Protein AF-A0A127P571-F1 (afdb_monomer_lite)

Foldseek 3Di:
DVPVLLVLLLVLLVVVDDPPDAAFLLNLVVSLVSSLVVVVVPPVDDPVNSVLQVDDPDDDDNDRHHDDCDPVPDDRPSSVSNVVSNVVVD

InterPro domains:
  IPR018894 Protein of unknown function DUF2471 [PF10616] (5-88)

pLDDT: mean 77.5, std 8.68, range [54.22, 88.25]

Secondary structure (DSSP, 8-state):
-HHHHHHHHHHHHHHH--TT---BHHHHHHHHHHHHHHHHHSTTS-HHHHHHHH--SS----SSSBP--TT-S---HHHHHHHHHHHH--

Organism: NCBI:txid158899

Radius of gyration: 12.69 Å; chains: 1; bounding box: 31×27×31 Å

Sequence (90 aa):
MTARLKATIAAIVTRYRNADALLTWSLMHQIENEAIAALAQLEDFELAQINMLRAYPVAYPRTDDPVNFGNANRVPVVLSLIYNEYRRSH

Structure (mmCIF, N/CA/C/O backbone):
data_AF-A0A127P571-F1
#
_entry.id   AF-A0A127P571-F1
#
loop_
_atom_site.group_PDB
_atom_site.id
_atom_site.type_symbol
_atom_site.label_atom_id
_atom_site.label_alt_id
_atom_site.label_comp_id
_atom_site.label_asym_id
_atom_site.label_entity_id
_atom_site.label_seq_id
_atom_site.pdbx_PDB_ins_code
_atom_site.Cartn_x
_atom_site.Cartn_y
_atom_site.Cartn_z
_atom_site.occupancy
_atom_site.B_iso_or_equiv
_atom_site.auth_seq_id
_atom_site.auth_comp_id
_atom_site.auth_asym_id
_atom_site.auth_atom_id
_atom_site.pdbx_PDB_model_num
ATOM 1 N N . MET A 1 1 ? 1.460 1.798 15.488 1.00 55.06 1 MET A N 1
ATOM 2 C CA . MET A 1 1 ? 1.778 2.076 14.069 1.00 55.06 1 MET A CA 1
ATOM 3 C C . MET A 1 1 ? 0.866 1.353 13.070 1.00 55.06 1 MET A C 1
ATOM 5 O O . MET A 1 1 ? 0.153 2.007 12.323 1.00 55.06 1 MET A O 1
ATOM 9 N N . THR A 1 2 ? 0.837 0.015 13.030 1.00 63.41 2 THR A N 1
ATOM 10 C CA . THR A 1 2 ? 0.290 -0.739 11.877 1.00 63.41 2 THR A CA 1
ATOM 11 C C . THR A 1 2 ? -1.239 -0.782 11.776 1.00 63.41 2 THR A C 1
ATOM 13 O O . THR A 1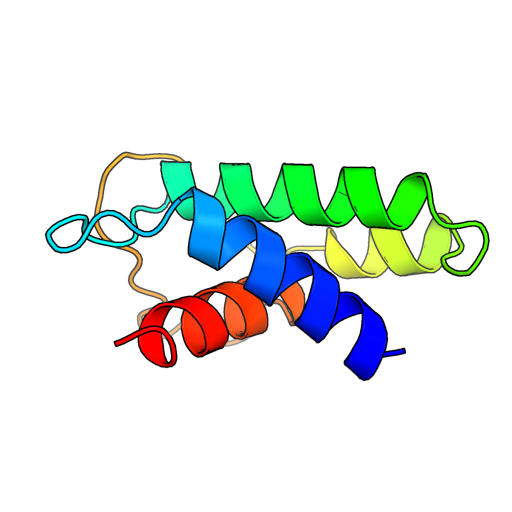 2 ? -1.767 -0.892 10.675 1.00 63.41 2 THR A O 1
ATOM 16 N N . ALA A 1 3 ? -1.968 -0.681 12.893 1.00 73.69 3 ALA A N 1
ATOM 17 C CA . ALA A 1 3 ? -3.430 -0.811 12.894 1.00 73.69 3 ALA A CA 1
ATOM 18 C C . ALA A 1 3 ? -4.142 0.357 12.185 1.00 73.69 3 ALA A C 1
ATOM 20 O O . ALA A 1 3 ? -5.070 0.132 11.412 1.00 73.69 3 ALA A O 1
ATOM 21 N N . ARG A 1 4 ? -3.676 1.595 12.405 1.00 77.44 4 ARG A N 1
ATOM 22 C CA . ARG A 1 4 ? -4.246 2.802 11.784 1.00 77.44 4 ARG A CA 1
ATOM 23 C C . ARG A 1 4 ? -3.970 2.831 10.282 1.00 77.44 4 ARG A C 1
ATOM 25 O O . ARG A 1 4 ? -4.899 2.989 9.502 1.00 77.44 4 ARG A O 1
ATOM 32 N N . LEU A 1 5 ? -2.718 2.570 9.895 1.00 77.88 5 LEU A N 1
ATOM 33 C CA . LEU A 1 5 ? 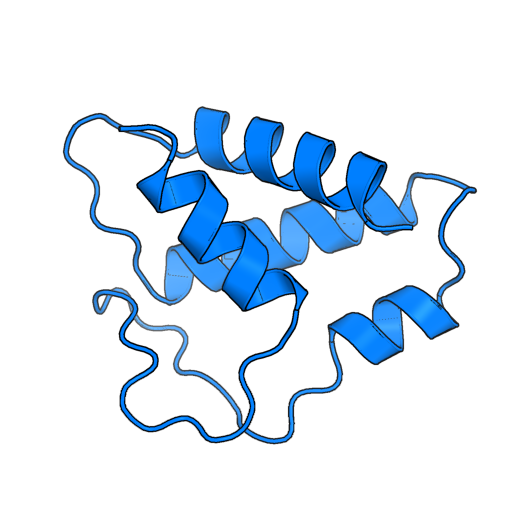-2.296 2.415 8.500 1.00 77.88 5 LEU A CA 1
ATOM 34 C C . LEU A 1 5 ? -3.174 1.401 7.760 1.00 77.88 5 LEU A C 1
ATOM 36 O O . LEU A 1 5 ? -3.701 1.697 6.692 1.00 77.88 5 LEU A O 1
ATOM 40 N N . LYS A 1 6 ? -3.375 0.225 8.361 1.00 81.94 6 LYS A N 1
ATOM 41 C CA . LYS A 1 6 ? -4.218 -0.829 7.801 1.00 81.94 6 LYS A CA 1
ATOM 42 C C . LYS A 1 6 ? -5.668 -0.376 7.624 1.00 81.94 6 LYS A C 1
ATOM 44 O O . LYS A 1 6 ? -6.238 -0.622 6.571 1.00 81.94 6 LYS A O 1
ATOM 49 N N . ALA A 1 7 ? -6.249 0.303 8.615 1.00 84.81 7 ALA A N 1
ATOM 50 C CA . ALA A 1 7 ? -7.619 0.811 8.533 1.00 84.81 7 ALA A CA 1
ATOM 51 C C . ALA A 1 7 ? -7.784 1.873 7.432 1.00 84.81 7 ALA A C 1
ATOM 53 O O . ALA A 1 7 ? -8.736 1.804 6.657 1.00 84.81 7 ALA A O 1
ATOM 54 N N . THR A 1 8 ? -6.836 2.809 7.319 1.00 85.62 8 THR A N 1
ATOM 55 C CA . THR A 1 8 ? -6.817 3.817 6.249 1.00 85.62 8 THR A CA 1
ATOM 56 C C . THR A 1 8 ? -6.701 3.157 4.877 1.00 85.62 8 THR A C 1
ATOM 58 O O . THR A 1 8 ? -7.512 3.433 3.997 1.00 85.62 8 THR A O 1
ATOM 61 N N . ILE A 1 9 ? -5.746 2.235 4.704 1.00 85.31 9 ILE A N 1
ATOM 62 C CA . ILE A 1 9 ? -5.574 1.485 3.452 1.00 85.31 9 ILE A CA 1
ATOM 63 C C . ILE A 1 9 ? -6.842 0.702 3.117 1.00 85.31 9 ILE A C 1
ATOM 65 O O . ILE A 1 9 ? -7.302 0.787 1.988 1.00 85.31 9 ILE A O 1
ATOM 69 N N . ALA A 1 10 ? -7.437 -0.014 4.073 1.00 85.81 10 ALA A N 1
ATOM 70 C CA . ALA A 1 10 ? -8.655 -0.785 3.844 1.00 85.81 10 ALA A CA 1
ATOM 71 C C . ALA A 1 10 ? -9.825 0.105 3.392 1.00 85.81 10 ALA A C 1
ATOM 73 O O . ALA A 1 10 ? -10.540 -0.254 2.456 1.00 85.81 10 ALA A O 1
ATOM 74 N N . ALA A 1 11 ? -9.994 1.286 3.996 1.00 87.12 11 ALA A N 1
ATOM 75 C CA . ALA A 1 11 ? -11.023 2.242 3.592 1.00 87.12 11 ALA A CA 1
ATOM 76 C C . ALA A 1 11 ? -10.807 2.753 2.158 1.00 87.12 11 ALA A C 1
ATOM 78 O O . ALA A 1 11 ? -11.748 2.794 1.367 1.00 87.12 11 ALA A O 1
ATOM 79 N N . ILE A 1 12 ? -9.565 3.095 1.801 1.00 86.69 12 ILE A N 1
ATOM 80 C CA . ILE A 1 12 ? -9.205 3.558 0.454 1.00 86.69 12 ILE A CA 1
ATOM 81 C C . ILE A 1 12 ? -9.382 2.423 -0.561 1.00 86.69 12 ILE A C 1
ATOM 83 O O . ILE A 1 12 ? -10.093 2.584 -1.547 1.00 86.69 12 ILE A O 1
ATOM 87 N N . VAL A 1 13 ? -8.816 1.246 -0.289 1.00 85.25 13 VAL A N 1
ATOM 88 C CA . VAL A 1 13 ? -8.959 0.031 -1.106 1.00 85.25 13 VAL A CA 1
ATOM 89 C C . VAL A 1 13 ? -10.427 -0.283 -1.371 1.00 85.25 13 VAL A C 1
ATOM 91 O O . VAL A 1 13 ? -10.778 -0.550 -2.511 1.00 85.25 13 VAL A O 1
ATOM 94 N N . THR A 1 14 ? -11.291 -0.195 -0.357 1.00 84.12 14 THR A N 1
ATOM 95 C CA . THR A 1 14 ? -12.736 -0.429 -0.509 1.00 84.12 14 THR A CA 1
ATOM 96 C C . THR A 1 14 ? -13.384 0.584 -1.454 1.00 84.12 14 THR A C 1
ATOM 98 O O . THR A 1 14 ? -14.234 0.203 -2.248 1.00 84.12 14 THR A O 1
ATOM 101 N N . ARG A 1 15 ? -12.953 1.855 -1.442 1.00 82.88 15 ARG A N 1
ATOM 102 C CA . ARG A 1 15 ? -13.441 2.878 -2.390 1.00 82.88 15 ARG A CA 1
ATOM 103 C C . ARG A 1 15 ? -13.026 2.591 -3.833 1.00 82.88 15 ARG A C 1
ATOM 105 O O . ARG A 1 15 ? -13.788 2.889 -4.745 1.00 82.88 15 ARG A O 1
ATOM 112 N N . TYR A 1 16 ? -11.840 2.018 -4.037 1.00 79.31 16 TYR A N 1
ATOM 113 C CA . TYR A 1 16 ? -11.346 1.623 -5.362 1.00 79.31 16 TYR A CA 1
ATOM 114 C C . TYR A 1 16 ? -11.756 0.200 -5.771 1.00 79.31 16 TYR A C 1
ATOM 116 O O . TYR A 1 16 ? -11.486 -0.222 -6.900 1.00 79.31 16 TYR A O 1
ATOM 124 N N . ARG A 1 17 ? -12.389 -0.565 -4.874 1.00 74.31 17 ARG A N 1
ATOM 125 C CA . ARG A 1 17 ? -12.805 -1.939 -5.143 1.00 74.31 17 ARG A CA 1
ATOM 126 C C . ARG A 1 17 ? -14.069 -1.925 -5.998 1.00 74.31 17 ARG A C 1
ATOM 128 O O . ARG A 1 17 ? -15.183 -1.852 -5.497 1.00 74.31 17 ARG A O 1
ATOM 135 N N . ASN A 1 18 ? -13.872 -2.044 -7.305 1.00 72.50 18 ASN A N 1
ATOM 136 C CA . ASN A 1 18 ? -14.916 -2.442 -8.242 1.00 72.50 18 ASN A CA 1
ATOM 137 C C . ASN A 1 18 ? -14.851 -3.965 -8.409 1.00 72.50 18 ASN A C 1
ATOM 139 O O . ASN A 1 18 ? -13.750 -4.505 -8.526 1.00 72.50 18 ASN A O 1
ATOM 143 N N . ALA A 1 19 ? -16.002 -4.646 -8.390 1.00 58.50 19 ALA A N 1
ATOM 144 C CA . ALA A 1 19 ? -16.112 -6.110 -8.297 1.00 58.50 19 ALA A CA 1
ATOM 145 C C . ALA A 1 19 ? -15.205 -6.885 -9.284 1.00 58.50 19 ALA A C 1
ATOM 147 O O . ALA A 1 19 ? -14.644 -7.913 -8.908 1.00 58.50 19 ALA A O 1
ATOM 148 N N . ASP A 1 20 ? -14.949 -6.323 -10.470 1.00 60.50 20 ASP A N 1
ATOM 149 C CA . ASP A 1 20 ? -14.165 -6.936 -11.554 1.00 60.50 20 ASP A CA 1
ATOM 150 C C . ASP A 1 20 ? -12.799 -6.278 -11.835 1.00 60.50 20 ASP A C 1
ATOM 152 O O . ASP A 1 20 ? -12.085 -6.686 -12.751 1.00 60.50 20 ASP A O 1
ATOM 156 N N . ALA A 1 21 ? -12.392 -5.258 -11.074 1.00 71.56 21 ALA A N 1
ATOM 157 C CA . ALA A 1 21 ? -11.122 -4.583 -11.336 1.00 71.56 21 ALA A CA 1
ATOM 158 C C . ALA A 1 21 ? -9.933 -5.408 -10.815 1.00 71.56 21 ALA A C 1
ATOM 160 O O . ALA A 1 21 ? -9.891 -5.800 -9.645 1.00 71.56 21 ALA A O 1
ATOM 161 N N . LEU A 1 22 ? -8.948 -5.647 -11.684 1.00 80.06 22 LEU A N 1
ATOM 162 C CA . LEU A 1 22 ? -7.632 -6.141 -11.287 1.00 80.06 22 LEU A CA 1
ATOM 163 C C . LEU A 1 22 ? -6.855 -5.017 -10.597 1.00 80.06 22 LEU A C 1
ATOM 165 O O . LEU A 1 22 ? -6.934 -3.853 -10.990 1.00 80.06 22 LEU A O 1
ATOM 169 N N . LEU A 1 23 ? -6.071 -5.367 -9.578 1.00 83.94 23 LEU A N 1
ATOM 170 C CA . LEU A 1 23 ? -5.151 -4.419 -8.962 1.00 83.94 23 LEU A CA 1
ATOM 171 C C . LEU A 1 23 ? -3.981 -4.178 -9.918 1.00 83.94 23 LEU A C 1
ATOM 173 O O . LEU A 1 23 ? -3.142 -5.063 -10.089 1.00 83.94 23 LEU A O 1
ATOM 177 N N . THR A 1 24 ? -3.937 -3.002 -10.540 1.00 88.25 24 THR A N 1
ATOM 178 C CA . THR A 1 24 ? -2.852 -2.581 -11.436 1.00 88.25 24 THR A CA 1
ATOM 179 C C . THR A 1 24 ? -1.775 -1.807 -10.687 1.00 88.25 24 THR A C 1
ATOM 181 O O . THR A 1 24 ? -2.015 -1.289 -9.592 1.00 88.25 24 THR A O 1
ATOM 184 N N . TRP A 1 25 ? -0.570 -1.721 -11.251 1.00 87.44 25 TRP A N 1
ATOM 185 C CA . TRP A 1 25 ? 0.515 -0.939 -10.656 1.00 87.44 25 TRP A CA 1
ATOM 186 C C . TRP A 1 25 ? 0.166 0.547 -10.527 1.00 87.44 25 TRP A C 1
ATOM 188 O O . TRP A 1 25 ? 0.432 1.156 -9.490 1.00 87.44 25 TRP A O 1
ATOM 198 N N . SER A 1 26 ? -0.486 1.111 -11.544 1.00 86.31 26 SER A N 1
ATOM 199 C CA . SER A 1 26 ? -1.036 2.469 -11.519 1.00 86.31 26 SER A CA 1
ATOM 200 C C . SER A 1 26 ? -1.985 2.663 -10.328 1.00 86.31 26 SER A C 1
ATOM 202 O O . SER A 1 26 ? -1.776 3.556 -9.501 1.00 86.31 26 SER A O 1
ATOM 204 N N . LEU A 1 27 ? -2.949 1.749 -10.150 1.00 86.44 27 LEU A N 1
ATOM 205 C CA . LEU A 1 27 ? -3.898 1.796 -9.035 1.00 86.44 27 LEU A CA 1
ATOM 206 C C . LEU A 1 27 ? -3.210 1.611 -7.676 1.00 86.44 27 LEU A C 1
ATOM 208 O O . LEU A 1 27 ? -3.539 2.297 -6.710 1.00 86.44 27 LEU A O 1
ATOM 212 N N . MET A 1 28 ? -2.226 0.717 -7.591 1.00 87.3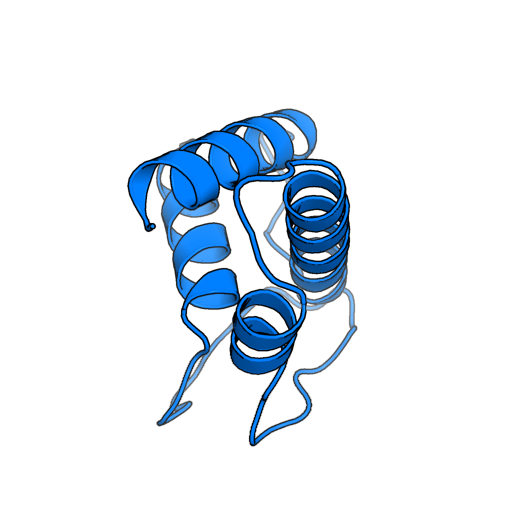1 28 MET A N 1
ATOM 213 C CA . MET A 1 28 ? -1.450 0.497 -6.373 1.00 87.31 28 MET A CA 1
ATOM 214 C C . MET A 1 28 ? -0.726 1.770 -5.930 1.00 87.31 28 MET A C 1
ATOM 216 O O . MET A 1 28 ? -0.833 2.148 -4.765 1.00 87.31 28 MET A O 1
ATOM 220 N N . HIS A 1 29 ? -0.044 2.457 -6.847 1.00 85.31 29 HIS A N 1
ATOM 221 C CA . HIS A 1 29 ? 0.629 3.721 -6.545 1.00 85.31 29 HIS A CA 1
ATOM 222 C C . HIS A 1 29 ? -0.349 4.862 -6.245 1.00 85.31 29 HIS A C 1
ATOM 224 O O . HIS A 1 29 ? -0.030 5.761 -5.462 1.00 85.31 29 HIS A O 1
ATOM 230 N N . GLN A 1 30 ? -1.546 4.842 -6.828 1.00 87.12 30 GLN A N 1
ATOM 231 C CA . GLN A 1 30 ? -2.593 5.806 -6.502 1.00 87.12 30 GLN A CA 1
ATOM 232 C C . GLN A 1 30 ? -3.091 5.621 -5.062 1.00 87.12 30 GLN A C 1
ATOM 234 O O . GLN A 1 30 ? -3.093 6.580 -4.288 1.00 87.12 30 GLN A O 1
ATOM 239 N N . ILE A 1 31 ? -3.412 4.382 -4.672 1.00 87.75 31 ILE A N 1
ATOM 240 C CA . ILE A 1 31 ? -3.813 4.031 -3.301 1.00 87.75 31 ILE A CA 1
ATOM 241 C C . ILE A 1 31 ? -2.688 4.350 -2.311 1.00 87.75 31 ILE A C 1
ATOM 243 O O . ILE A 1 31 ? -2.947 4.867 -1.229 1.00 87.75 31 ILE A O 1
ATOM 247 N N . GLU A 1 32 ? -1.439 4.062 -2.674 1.00 86.38 32 GLU A N 1
ATOM 248 C CA . GLU A 1 32 ? -0.258 4.355 -1.863 1.00 86.38 32 GLU A CA 1
ATOM 249 C C . GLU A 1 32 ? -0.120 5.853 -1.568 1.00 86.38 32 GLU A C 1
ATOM 251 O O . GLU A 1 32 ? -0.009 6.243 -0.404 1.00 86.38 32 GLU A O 1
ATOM 256 N N . ASN A 1 33 ? -0.169 6.698 -2.602 1.00 85.94 33 ASN A N 1
ATOM 257 C CA . ASN A 1 33 ? -0.083 8.148 -2.437 1.00 85.94 33 ASN A CA 1
ATOM 258 C C . ASN A 1 33 ? -1.253 8.697 -1.616 1.00 85.94 33 ASN A C 1
ATOM 260 O O . ASN A 1 33 ? -1.037 9.551 -0.757 1.00 85.94 33 ASN A O 1
ATOM 264 N N . GLU A 1 34 ? -2.471 8.196 -1.835 1.00 87.06 34 GLU A N 1
ATOM 265 C CA . GLU A 1 34 ? -3.642 8.607 -1.056 1.00 87.06 34 GLU A CA 1
ATOM 266 C C . GLU A 1 34 ? -3.524 8.174 0.409 1.00 87.06 34 GLU A C 1
ATOM 268 O O . GLU A 1 34 ? -3.794 8.969 1.307 1.00 87.06 34 GLU A O 1
ATOM 273 N N . ALA A 1 35 ? -3.049 6.955 0.673 1.00 85.06 35 ALA A N 1
ATOM 274 C CA . ALA A 1 35 ? -2.813 6.472 2.029 1.00 85.06 35 ALA A CA 1
ATOM 275 C C . ALA A 1 35 ? -1.747 7.314 2.734 1.00 85.06 35 ALA A C 1
ATOM 277 O O . ALA A 1 35 ? -1.953 7.731 3.870 1.00 85.06 35 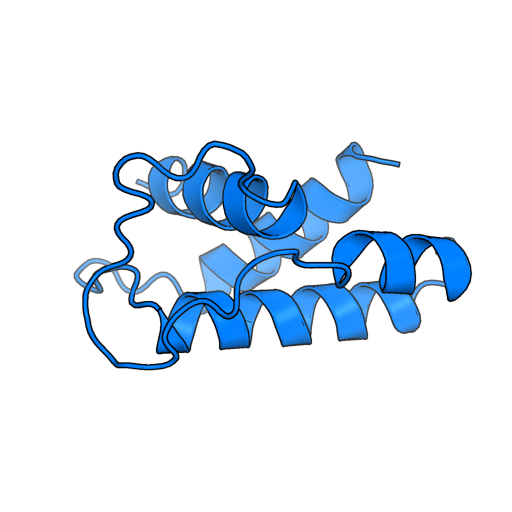ALA A O 1
ATOM 278 N N . ILE A 1 36 ? -0.637 7.620 2.061 1.00 82.00 36 ILE A N 1
ATOM 279 C CA . ILE A 1 36 ? 0.423 8.482 2.596 1.00 82.00 36 ILE A CA 1
ATOM 280 C C . ILE A 1 36 ? -0.094 9.895 2.870 1.00 82.00 36 ILE A C 1
ATOM 282 O O . ILE A 1 36 ? 0.188 10.439 3.934 1.00 82.00 36 ILE A O 1
ATOM 286 N N . ALA A 1 37 ? -0.862 10.481 1.952 1.00 84.88 37 ALA A N 1
ATOM 287 C CA . ALA A 1 37 ? -1.454 11.800 2.145 1.00 84.88 37 ALA A CA 1
ATOM 288 C C . ALA A 1 37 ? -2.432 11.804 3.329 1.00 84.88 37 ALA A C 1
ATOM 290 O O . ALA A 1 37 ? -2.368 12.697 4.169 1.00 84.88 37 ALA A O 1
ATOM 291 N N . ALA A 1 38 ? -3.278 10.778 3.449 1.00 84.88 38 ALA A N 1
ATOM 292 C CA . ALA A 1 38 ? -4.193 10.622 4.574 1.00 84.88 38 ALA A CA 1
ATOM 293 C C . ALA A 1 38 ? -3.447 10.459 5.907 1.00 84.88 38 ALA A C 1
ATOM 295 O O . ALA A 1 38 ? -3.870 11.019 6.911 1.00 84.88 38 ALA A O 1
ATOM 296 N N . LEU A 1 39 ? -2.322 9.738 5.927 1.00 79.25 39 LEU A N 1
ATOM 297 C CA . LEU A 1 39 ? -1.475 9.616 7.118 1.00 79.25 39 LEU A CA 1
ATOM 298 C C . LEU A 1 39 ? -0.755 10.920 7.444 1.00 79.25 39 LEU A C 1
ATOM 300 O O . LEU A 1 39 ? -0.651 11.250 8.611 1.00 79.25 39 LEU A O 1
ATOM 304 N N . ALA A 1 40 ? -0.307 11.676 6.441 1.00 80.38 40 ALA A N 1
ATOM 305 C CA . ALA A 1 40 ? 0.315 12.985 6.641 1.00 80.38 40 ALA A CA 1
ATOM 306 C C . ALA A 1 40 ? -0.658 14.021 7.227 1.00 80.38 40 ALA A C 1
ATOM 308 O O . ALA A 1 40 ? -0.224 14.973 7.865 1.00 80.38 40 ALA A O 1
ATOM 309 N N . GLN A 1 41 ? -1.964 13.849 7.001 1.00 81.50 41 GLN A N 1
ATOM 310 C CA . GLN A 1 41 ? -3.010 14.654 7.640 1.00 81.50 41 GLN A CA 1
ATOM 311 C C . GLN A 1 41 ? -3.295 14.220 9.084 1.00 81.50 41 GLN A C 1
ATOM 313 O O . GLN A 1 41 ? -3.879 14.982 9.849 1.00 81.50 41 GLN A O 1
ATOM 318 N N . LEU A 1 42 ? -2.916 12.999 9.466 1.00 75.69 42 LEU A N 1
ATOM 319 C CA . LEU A 1 42 ? -3.040 12.521 10.835 1.00 75.69 42 LEU A CA 1
ATOM 320 C C . LEU A 1 42 ? -1.780 12.940 11.602 1.00 75.69 42 LEU A C 1
ATOM 322 O O . LEU A 1 42 ? -0.689 12.467 11.303 1.00 75.69 42 LEU A O 1
ATOM 326 N N . GLU A 1 43 ? -1.932 13.763 12.640 1.00 67.19 43 GLU A N 1
ATOM 327 C CA . GLU A 1 43 ? -0.827 14.210 13.517 1.00 67.19 43 GLU A CA 1
ATOM 328 C C . GLU A 1 43 ? -0.061 13.054 14.203 1.00 67.19 43 GLU A C 1
ATOM 330 O O . GLU A 1 43 ? 0.988 13.258 14.802 1.00 67.19 43 GLU A O 1
ATOM 335 N N . ASP A 1 44 ? -0.574 11.826 14.090 1.00 69.31 44 ASP A N 1
ATOM 336 C CA . ASP A 1 44 ? -0.003 10.586 14.624 1.00 69.31 44 ASP A CA 1
ATOM 337 C C . ASP A 1 44 ? 1.256 10.114 13.860 1.00 69.31 44 ASP A C 1
ATOM 339 O O . ASP A 1 44 ? 2.053 9.351 14.404 1.00 69.31 44 ASP A O 1
ATOM 343 N N . PHE A 1 45 ? 1.465 10.554 12.607 1.00 71.56 45 PHE A N 1
ATOM 344 C CA . PHE A 1 45 ? 2.594 10.114 11.774 1.00 71.56 45 PHE A CA 1
ATOM 345 C C . PHE A 1 45 ? 3.603 11.233 11.505 1.00 71.56 45 PHE A C 1
ATOM 347 O O . PHE A 1 45 ? 3.344 12.175 10.759 1.00 71.56 45 PHE A O 1
ATOM 354 N N . GLU A 1 46 ? 4.823 11.074 12.022 1.00 75.62 46 GLU A N 1
ATOM 355 C CA . GLU A 1 46 ? 5.926 11.966 11.669 1.00 75.62 46 GLU A CA 1
ATOM 356 C C . GLU A 1 46 ? 6.349 11.786 10.203 1.00 75.62 46 GLU A C 1
ATOM 358 O O . GLU A 1 46 ? 6.439 10.669 9.680 1.00 75.62 46 GLU A O 1
ATOM 363 N N . LEU A 1 47 ? 6.725 12.891 9.551 1.00 71.81 47 LEU A N 1
ATOM 364 C CA . LEU A 1 47 ? 7.245 12.903 8.176 1.00 71.81 47 LEU A CA 1
ATOM 365 C C . LEU A 1 47 ? 8.409 11.922 7.962 1.00 71.81 47 LEU A C 1
ATOM 367 O O . LEU A 1 47 ? 8.538 11.351 6.879 1.00 71.81 47 LEU A O 1
ATOM 371 N N . ALA A 1 48 ? 9.237 11.691 8.985 1.00 72.56 48 ALA A N 1
ATOM 372 C CA . ALA A 1 48 ? 10.320 10.711 8.942 1.00 72.56 48 ALA A CA 1
ATOM 373 C C . ALA A 1 48 ? 9.800 9.274 8.758 1.00 72.56 48 ALA A C 1
ATOM 375 O O . ALA A 1 48 ? 10.334 8.520 7.943 1.00 72.56 48 ALA A O 1
ATOM 376 N N . GLN A 1 49 ? 8.716 8.915 9.450 1.00 75.75 49 GLN A N 1
ATOM 377 C CA . GLN A 1 49 ? 8.076 7.604 9.338 1.00 75.75 49 GLN A CA 1
ATOM 378 C C . GLN A 1 49 ? 7.417 7.440 7.961 1.00 75.75 49 GLN A C 1
ATOM 380 O O . GLN A 1 49 ? 7.560 6.402 7.319 1.00 75.75 49 GLN A O 1
ATOM 385 N N . ILE A 1 50 ? 6.773 8.495 7.455 1.00 75.62 50 ILE A N 1
ATOM 386 C CA . ILE A 1 50 ? 6.191 8.522 6.104 1.00 75.62 50 ILE A CA 1
ATOM 387 C C . ILE A 1 50 ? 7.274 8.395 5.022 1.00 75.62 50 ILE A C 1
ATOM 389 O O . ILE A 1 50 ? 7.094 7.691 4.027 1.00 75.62 50 ILE A O 1
ATOM 393 N N . ASN A 1 51 ? 8.420 9.050 5.200 1.00 74.62 51 ASN A N 1
ATOM 394 C CA . ASN A 1 51 ? 9.537 8.952 4.262 1.00 74.62 51 ASN A CA 1
ATOM 395 C C . ASN A 1 51 ? 10.195 7.570 4.288 1.00 74.62 51 ASN A C 1
ATOM 397 O O . ASN A 1 51 ? 10.567 7.072 3.230 1.00 74.62 51 ASN A O 1
ATOM 401 N N . MET A 1 52 ? 10.262 6.909 5.448 1.00 75.12 52 MET A N 1
ATOM 402 C CA . MET A 1 52 ? 10.664 5.499 5.518 1.00 75.12 52 MET A CA 1
ATOM 403 C C . MET A 1 52 ? 9.701 4.591 4.751 1.00 75.12 52 MET A C 1
ATOM 405 O O . MET A 1 52 ? 10.152 3.671 4.073 1.00 75.12 52 MET A O 1
ATOM 409 N N . LEU A 1 53 ? 8.392 4.861 4.804 1.00 70.81 53 LEU A N 1
ATOM 410 C CA . LEU A 1 53 ? 7.409 4.097 4.034 1.00 70.81 53 LEU A CA 1
ATOM 411 C C . LEU A 1 53 ? 7.575 4.275 2.524 1.00 70.81 53 LEU A C 1
ATOM 413 O O . LEU A 1 53 ? 7.263 3.334 1.813 1.00 70.81 53 LEU A O 1
ATOM 417 N N . ARG A 1 54 ? 8.081 5.423 2.050 1.00 68.12 54 ARG A N 1
ATOM 418 C CA . ARG A 1 54 ? 8.354 5.714 0.626 1.00 68.12 54 ARG A CA 1
ATOM 419 C C . ARG A 1 54 ? 9.748 5.302 0.146 1.00 68.12 54 ARG A C 1
ATOM 421 O O . ARG A 1 54 ? 10.037 5.399 -1.046 1.00 68.12 54 ARG A O 1
ATOM 428 N N . ALA A 1 55 ? 10.637 4.896 1.049 1.00 61.84 55 ALA A N 1
ATOM 429 C CA . ALA A 1 55 ? 12.016 4.569 0.713 1.00 61.84 55 ALA A CA 1
ATOM 430 C C . ALA A 1 55 ? 12.088 3.201 0.018 1.00 61.84 55 ALA A C 1
ATOM 432 O O . ALA A 1 55 ? 12.246 2.157 0.655 1.00 61.84 55 ALA A O 1
ATOM 433 N N . TYR A 1 56 ? 11.956 3.208 -1.308 1.00 67.25 56 TYR A N 1
ATOM 434 C CA . TYR A 1 56 ? 11.998 1.999 -2.124 1.00 67.25 56 TYR A CA 1
ATOM 435 C C . TYR A 1 56 ? 13.368 1.821 -2.777 1.00 67.25 56 TYR A C 1
ATOM 437 O O . TYR A 1 56 ? 13.844 2.737 -3.445 1.00 67.25 56 TYR A O 1
ATOM 445 N N . PRO A 1 57 ? 14.006 0.643 -2.636 1.00 60.12 57 PRO A N 1
ATOM 446 C CA . PRO A 1 57 ? 15.259 0.352 -3.328 1.00 60.12 57 PRO A CA 1
ATOM 447 C C . PRO A 1 57 ? 15.059 0.129 -4.834 1.00 60.12 57 PRO A C 1
ATOM 449 O O . PRO A 1 57 ? 16.023 0.177 -5.591 1.00 60.12 57 PRO A O 1
ATOM 452 N N . VAL A 1 58 ? 13.822 -0.130 -5.269 1.00 66.19 58 VAL A N 1
ATOM 453 C CA . VAL A 1 58 ? 13.457 -0.377 -6.664 1.00 66.19 58 VAL A CA 1
ATOM 454 C C . VAL A 1 58 ? 12.299 0.532 -7.062 1.00 66.19 58 VAL A C 1
ATOM 456 O O . VAL A 1 58 ? 11.327 0.677 -6.319 1.00 66.19 58 VAL A O 1
ATOM 459 N N . ALA A 1 59 ? 12.407 1.150 -8.237 1.00 68.75 59 ALA A N 1
ATOM 460 C CA . ALA A 1 59 ? 11.295 1.857 -8.850 1.00 68.75 59 ALA A CA 1
ATOM 461 C C . ALA A 1 59 ? 10.333 0.819 -9.441 1.00 68.75 59 ALA A C 1
ATOM 463 O O . ALA A 1 59 ? 10.643 0.181 -10.447 1.00 68.75 59 ALA A O 1
ATOM 464 N N . TYR A 1 60 ? 9.189 0.621 -8.789 1.00 73.50 60 TYR A N 1
ATOM 465 C CA . TYR A 1 60 ? 8.117 -0.198 -9.341 1.00 73.5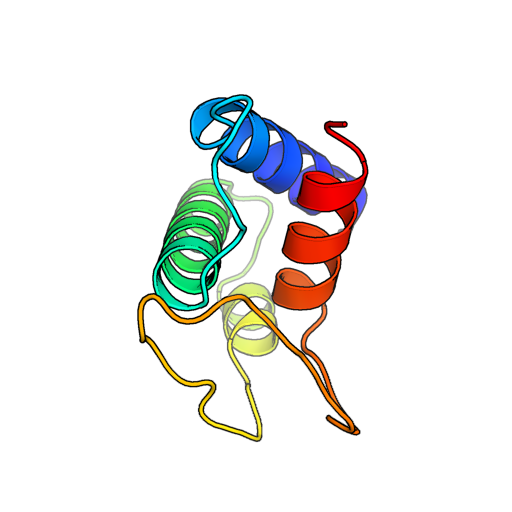0 60 TYR A CA 1
ATOM 466 C C . TYR A 1 60 ? 7.508 0.487 -10.579 1.00 73.50 60 TYR A C 1
ATOM 468 O O . TYR A 1 60 ? 7.483 1.724 -10.647 1.00 73.50 60 TYR A O 1
ATOM 476 N N . PRO A 1 61 ? 7.064 -0.289 -11.586 1.00 78.56 61 PRO A N 1
ATOM 477 C CA . PRO A 1 61 ? 6.410 0.270 -12.763 1.00 78.56 61 PRO A CA 1
ATOM 478 C C . PRO A 1 61 ? 5.125 1.003 -12.358 1.00 78.56 61 PRO A C 1
ATOM 480 O O . PRO A 1 61 ? 4.512 0.678 -11.351 1.00 78.56 61 PRO A O 1
ATOM 483 N N . ARG A 1 62 ? 4.713 2.002 -13.144 1.00 80.19 62 ARG A N 1
ATOM 484 C CA . ARG A 1 62 ? 3.461 2.763 -12.946 1.00 8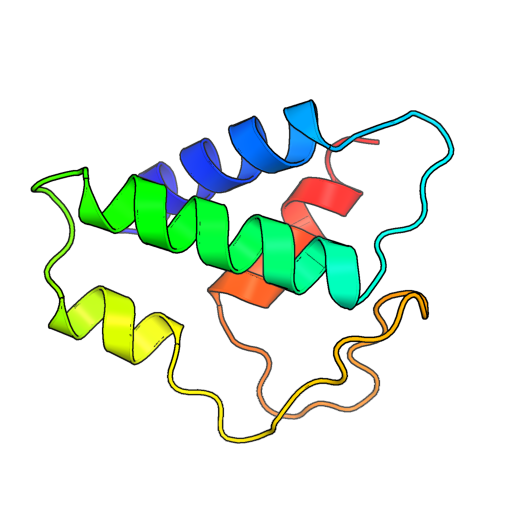0.19 62 ARG A CA 1
ATOM 485 C C . ARG A 1 62 ? 2.471 2.529 -14.087 1.00 80.19 62 ARG A C 1
ATOM 487 O O . ARG A 1 62 ? 1.779 3.448 -14.507 1.00 80.19 62 ARG A O 1
ATOM 494 N N . THR A 1 63 ? 2.486 1.329 -14.649 1.00 80.50 63 THR A N 1
ATOM 495 C CA . THR A 1 63 ? 1.637 0.949 -15.779 1.00 80.50 63 THR A CA 1
ATOM 496 C C . THR A 1 63 ? 0.307 0.372 -15.298 1.00 80.50 63 THR A C 1
ATOM 498 O O . THR A 1 63 ? 0.141 0.032 -14.126 1.00 80.50 63 THR A O 1
ATOM 501 N N . ASP A 1 64 ? -0.658 0.235 -16.202 1.00 82.31 64 ASP A N 1
ATOM 502 C CA . ASP A 1 64 ? -1.925 -0.456 -15.934 1.00 82.31 64 ASP A CA 1
ATOM 503 C C . ASP A 1 64 ? -1.796 -1.989 -15.975 1.00 82.31 64 ASP A C 1
ATOM 505 O O . ASP A 1 64 ? -2.789 -2.712 -15.991 1.00 82.31 64 ASP A O 1
ATOM 509 N N . ASP A 1 65 ? -0.567 -2.507 -15.951 1.00 84.19 65 ASP A N 1
ATOM 510 C CA . ASP A 1 65 ? -0.323 -3.934 -15.806 1.00 84.19 65 ASP A CA 1
ATOM 511 C C . ASP A 1 65 ? -0.748 -4.421 -14.414 1.00 84.19 65 ASP A C 1
ATOM 513 O O . ASP A 1 65 ? -0.590 -3.692 -13.421 1.00 84.19 65 ASP A O 1
ATOM 517 N N . PRO A 1 66 ? -1.251 -5.664 -14.305 1.00 83.69 66 PRO A N 1
ATOM 518 C CA . PRO A 1 66 ? -1.584 -6.259 -13.022 1.00 83.69 66 PRO A CA 1
ATOM 519 C C . PRO A 1 66 ? -0.353 -6.298 -12.113 1.00 83.69 66 PRO A C 1
ATOM 521 O O . PRO A 1 66 ? 0.751 -6.658 -12.532 1.00 83.69 66 PRO A O 1
ATOM 524 N N . VAL A 1 67 ? -0.555 -5.948 -10.842 1.00 84.19 67 VAL A N 1
ATOM 525 C CA . VAL A 1 67 ? 0.506 -5.979 -9.837 1.00 84.19 67 VAL A CA 1
ATOM 526 C C . VAL A 1 67 ? 1.039 -7.395 -9.717 1.00 84.19 67 VAL A C 1
ATOM 528 O O . VAL A 1 67 ? 0.322 -8.327 -9.351 1.00 84.19 67 VAL A O 1
ATOM 531 N N . ASN A 1 68 ? 2.337 -7.532 -9.953 1.00 81.19 68 ASN A N 1
ATOM 532 C CA . ASN A 1 68 ? 3.060 -8.766 -9.724 1.00 81.19 68 ASN A CA 1
ATOM 533 C C . ASN A 1 68 ? 4.396 -8.443 -9.063 1.00 81.19 68 ASN A C 1
ATOM 535 O O . ASN A 1 68 ? 5.327 -7.974 -9.712 1.00 81.19 68 ASN A O 1
ATOM 539 N N . PHE A 1 69 ? 4.498 -8.716 -7.763 1.00 75.00 69 PHE A N 1
ATOM 540 C CA . PHE A 1 69 ? 5.746 -8.522 -7.027 1.00 75.00 69 PHE A CA 1
ATOM 541 C C . PHE A 1 69 ? 6.858 -9.491 -7.455 1.00 75.00 69 PHE A C 1
ATOM 543 O O . PHE A 1 69 ? 8.010 -9.281 -7.082 1.00 75.00 69 PHE A O 1
ATOM 550 N N . GLY A 1 70 ? 6.549 -10.526 -8.244 1.00 70.94 70 GLY A N 1
ATOM 551 C CA . GLY A 1 70 ? 7.521 -11.471 -8.783 1.00 70.94 70 GLY A CA 1
ATOM 552 C C . GLY A 1 70 ? 8.454 -12.015 -7.700 1.00 70.94 70 GLY A C 1
ATOM 553 O O . GLY A 1 70 ? 7.999 -12.525 -6.680 1.00 70.94 70 GLY A O 1
ATOM 554 N N . ASN A 1 71 ? 9.763 -11.857 -7.922 1.00 60.28 71 ASN A N 1
ATOM 555 C CA . ASN A 1 71 ? 10.832 -12.243 -6.994 1.00 60.28 71 ASN A CA 1
ATOM 556 C C . ASN A 1 71 ? 11.433 -11.030 -6.247 1.00 60.28 71 ASN A C 1
ATOM 558 O O . ASN A 1 71 ? 12.633 -10.994 -5.962 1.00 60.28 71 ASN A O 1
ATOM 562 N N . ALA A 1 72 ? 10.638 -9.982 -6.002 1.00 65.19 72 ALA A N 1
ATOM 563 C CA . ALA A 1 72 ? 11.103 -8.785 -5.310 1.00 65.19 72 ALA A CA 1
ATOM 564 C C . ALA A 1 72 ? 11.552 -9.130 -3.880 1.00 65.19 72 ALA A C 1
ATOM 566 O O . ALA A 1 72 ? 10.740 -9.328 -2.980 1.00 65.19 72 ALA A O 1
ATOM 567 N N . ASN A 1 73 ? 12.869 -9.146 -3.658 1.00 59.06 73 ASN A N 1
ATOM 568 C CA . ASN A 1 73 ? 13.479 -9.463 -2.360 1.00 59.06 73 ASN A CA 1
ATOM 569 C C . ASN A 1 73 ? 13.115 -8.472 -1.240 1.00 59.06 73 ASN A C 1
ATOM 571 O O . ASN A 1 73 ? 13.297 -8.782 -0.064 1.00 59.06 73 ASN A O 1
ATOM 575 N N . ARG A 1 74 ? 12.641 -7.264 -1.579 1.00 65.69 74 ARG A N 1
ATOM 576 C CA . ARG A 1 74 ? 12.148 -6.274 -0.612 1.00 65.69 74 ARG A CA 1
ATOM 577 C C . ARG A 1 74 ? 10.940 -5.542 -1.173 1.00 65.69 74 ARG A C 1
ATOM 579 O O . ARG A 1 74 ? 11.077 -4.557 -1.900 1.00 65.69 74 ARG A O 1
ATOM 586 N N . VAL A 1 75 ? 9.758 -6.017 -0.795 1.00 72.12 75 VAL A N 1
ATOM 587 C CA . VAL A 1 75 ? 8.518 -5.278 -1.013 1.00 72.12 75 VAL A CA 1
ATOM 588 C C . VAL A 1 75 ? 8.292 -4.349 0.179 1.00 72.12 75 VAL A C 1
ATOM 590 O O . VAL A 1 75 ? 8.416 -4.774 1.330 1.00 72.12 75 VAL A O 1
ATOM 593 N N . PRO A 1 76 ? 7.970 -3.077 -0.059 1.00 77.50 76 PRO A N 1
ATOM 594 C CA . PRO A 1 76 ? 7.674 -2.154 1.016 1.00 77.50 76 PRO A CA 1
ATOM 595 C C . PRO A 1 76 ? 6.423 -2.550 1.794 1.00 77.50 76 PRO A C 1
ATOM 597 O O . PRO A 1 76 ? 5.475 -3.118 1.243 1.00 77.50 76 PRO A O 1
ATOM 600 N N . VAL A 1 77 ? 6.402 -2.205 3.083 1.00 78.75 77 VAL A N 1
ATOM 601 C CA . VAL A 1 77 ? 5.300 -2.564 3.988 1.00 78.75 77 VAL A CA 1
ATOM 602 C C . VAL A 1 77 ? 3.969 -1.991 3.498 1.00 78.75 77 VAL A C 1
ATOM 604 O O . VAL A 1 77 ? 2.969 -2.701 3.517 1.00 78.75 77 VAL A O 1
ATOM 607 N N . VAL A 1 78 ? 3.951 -0.749 3.003 1.00 80.81 78 VAL A N 1
ATOM 608 C CA . VAL A 1 78 ? 2.724 -0.112 2.498 1.00 80.81 78 VAL A CA 1
ATOM 609 C C . VAL A 1 78 ? 2.166 -0.832 1.265 1.00 80.81 78 VAL A C 1
ATOM 611 O O . VAL A 1 78 ? 0.985 -1.166 1.257 1.00 80.81 78 VAL A O 1
ATOM 614 N N . LEU A 1 79 ? 3.004 -1.182 0.281 1.00 83.12 79 LEU A N 1
ATOM 615 C CA . LEU A 1 79 ? 2.570 -1.912 -0.920 1.00 83.12 79 LEU A CA 1
ATOM 616 C C . LEU A 1 79 ? 2.080 -3.323 -0.580 1.00 83.12 79 LEU A C 1
ATOM 618 O O . LEU A 1 79 ? 1.053 -3.771 -1.088 1.00 83.12 79 LEU A O 1
ATOM 622 N N . SER A 1 80 ? 2.779 -3.998 0.336 1.00 83.12 80 SER A N 1
ATOM 623 C CA . SER A 1 80 ? 2.386 -5.326 0.820 1.00 83.12 80 SER A CA 1
ATOM 624 C C . SER A 1 80 ? 1.040 -5.286 1.547 1.00 83.12 80 SER A C 1
ATOM 626 O O . SER A 1 80 ? 0.217 -6.186 1.383 1.00 83.12 80 SER A O 1
ATOM 628 N N . LEU A 1 81 ? 0.792 -4.238 2.340 1.00 85.12 81 LEU A N 1
ATOM 629 C CA . LEU A 1 81 ? -0.487 -4.023 3.014 1.00 85.12 81 LEU A CA 1
ATOM 630 C C . LEU A 1 81 ? -1.606 -3.730 2.017 1.00 85.12 81 LEU A C 1
ATOM 632 O O . LEU A 1 81 ? -2.652 -4.359 2.119 1.00 85.12 81 LEU A O 1
ATOM 636 N N . ILE A 1 82 ? -1.387 -2.845 1.040 1.00 86.12 82 ILE A N 1
ATOM 637 C CA . ILE A 1 82 ? -2.374 -2.550 -0.012 1.00 86.12 82 ILE A CA 1
ATOM 638 C C . ILE A 1 82 ? -2.761 -3.832 -0.742 1.00 86.12 82 ILE A C 1
ATOM 640 O O . ILE A 1 82 ? -3.944 -4.134 -0.858 1.00 86.12 82 ILE A O 1
ATOM 644 N N . TYR A 1 83 ? -1.777 -4.620 -1.174 1.00 85.62 83 TYR A N 1
ATOM 645 C CA . TYR A 1 83 ? -2.028 -5.884 -1.859 1.00 85.62 83 TYR A CA 1
ATOM 646 C C . TYR A 1 83 ? -2.816 -6.877 -1.000 1.00 85.62 83 TYR A C 1
ATOM 648 O O . TYR A 1 83 ? -3.773 -7.488 -1.475 1.00 85.62 83 TYR A O 1
ATOM 656 N N . ASN A 1 84 ? -2.438 -7.028 0.272 1.00 85.38 84 ASN A N 1
ATOM 657 C CA . ASN A 1 84 ? -3.127 -7.930 1.190 1.00 85.38 84 ASN A CA 1
ATOM 658 C C . ASN A 1 84 ? -4.560 -7.476 1.482 1.00 85.38 84 ASN A C 1
ATOM 660 O O . ASN A 1 84 ? -5.463 -8.307 1.442 1.00 85.38 84 ASN A O 1
ATOM 664 N N . GLU A 1 85 ? -4.796 -6.188 1.738 1.00 85.69 85 GLU A N 1
ATOM 665 C CA . GLU A 1 85 ? -6.149 -5.672 1.979 1.00 85.69 85 GLU A CA 1
ATOM 666 C C . GLU A 1 85 ? -7.012 -5.740 0.716 1.00 85.69 85 GLU A C 1
ATOM 668 O O . GLU A 1 85 ? -8.177 -6.121 0.799 1.00 85.69 85 GLU A O 1
ATOM 673 N N . TYR A 1 86 ? -6.443 -5.466 -0.461 1.00 83.88 86 TYR A N 1
ATOM 674 C CA . TYR A 1 86 ? -7.158 -5.594 -1.733 1.00 83.88 86 TYR A CA 1
ATOM 675 C C . TYR A 1 86 ? -7.585 -7.038 -1.999 1.00 83.88 86 TYR A C 1
ATOM 677 O O . TYR A 1 86 ? -8.727 -7.282 -2.377 1.00 83.88 86 TYR A O 1
ATOM 685 N N . ARG A 1 87 ? -6.702 -8.010 -1.737 1.00 81.00 87 ARG A N 1
ATOM 686 C CA . ARG A 1 87 ? -7.027 -9.442 -1.838 1.00 81.00 87 ARG A CA 1
ATOM 687 C C . ARG A 1 87 ? -7.998 -9.926 -0.767 1.00 81.00 87 ARG A C 1
ATOM 689 O O . ARG A 1 87 ? -8.701 -10.900 -1.003 1.00 81.00 87 ARG A O 1
ATOM 696 N N . ARG A 1 88 ? -7.998 -9.301 0.412 1.00 78.50 88 ARG A N 1
ATOM 697 C CA . ARG A 1 88 ? -8.899 -9.645 1.519 1.00 78.50 88 ARG A CA 1
ATOM 698 C C . ARG A 1 88 ? -10.306 -9.084 1.321 1.00 78.50 88 ARG A C 1
ATOM 700 O O . ARG A 1 88 ? -11.246 -9.665 1.844 1.00 78.50 88 ARG A O 1
ATOM 707 N N . SER A 1 89 ? -10.444 -7.988 0.578 1.00 70.38 89 SER A N 1
ATOM 708 C CA . SER A 1 89 ? -11.725 -7.392 0.173 1.00 70.38 89 SER A CA 1
ATOM 709 C C . SER A 1 89 ? -12.386 -8.165 -0.991 1.00 70.38 89 SER A C 1
ATOM 711 O O . SER A 1 89 ? -12.882 -7.569 -1.950 1.00 70.38 89 SER A O 1
ATOM 713 N N . HIS A 1 90 ? -12.298 -9.500 -0.949 1.00 54.22 90 HIS A N 1
ATOM 714 C CA . HIS A 1 90 ? -12.895 -10.432 -1.909 1.00 54.22 90 HIS A CA 1
ATOM 715 C C . HIS A 1 90 ? -14.237 -10.938 -1.387 1.00 54.22 90 HIS A C 1
ATOM 717 O O . HIS A 1 90 ? -14.292 -11.291 -0.186 1.00 54.22 90 HIS A O 1
#